Protein AF-A0A5J4ZBF3-F1 (afdb_monomer)

Mean predicted aligned error: 3.49 Å

Sequence (79 aa):
MYLEEKYPQNALLPVDPRLRAINLQAAGIISSSIQPLYMLSVLKSIQEKVGPEEGLSWAKCNIEKGLLALENLLKDFAR

Organism: NCBI:txid561372

pLDDT: mean 94.5, std 5.47, range [58.81, 98.06]

Structure (mmCIF, N/CA/C/O backbone):
data_AF-A0A5J4ZBF3-F1
#
_entry.id   AF-A0A5J4ZBF3-F1
#
loop_
_atom_site.group_PDB
_atom_site.id
_atom_site.type_symbol
_atom_site.label_atom_id
_atom_site.label_alt_id
_atom_site.label_comp_id
_atom_site.label_asym_id
_atom_site.label_entity_id
_atom_site.label_seq_id
_atom_site.pdbx_PDB_ins_code
_atom_site.Cartn_x
_atom_site.Cartn_y
_atom_site.Cartn_z
_atom_site.occupancy
_atom_site.B_iso_or_equiv
_atom_site.auth_seq_id
_atom_site.auth_comp_id
_atom_site.auth_asym_id
_atom_site.auth_atom_id
_atom_site.pdbx_PDB_model_num
ATOM 1 N N . MET A 1 1 ? 9.240 11.645 -8.432 1.00 80.69 1 MET A N 1
ATOM 2 C CA . MET A 1 1 ? 9.463 11.306 -7.003 1.00 80.69 1 MET A CA 1
ATOM 3 C C . MET A 1 1 ? 10.827 11.854 -6.640 1.00 80.69 1 MET A C 1
ATOM 5 O O . MET A 1 1 ? 11.775 11.529 -7.336 1.00 80.69 1 MET A O 1
ATOM 9 N N . TYR A 1 2 ? 10.941 12.669 -5.591 1.00 93.12 2 TYR A N 1
ATOM 10 C CA . TYR A 1 2 ? 12.161 13.443 -5.318 1.00 93.12 2 TYR A CA 1
ATOM 11 C C . TYR A 1 2 ? 13.458 12.615 -5.355 1.00 93.12 2 TYR A C 1
ATOM 13 O O . TYR A 1 2 ? 14.437 13.028 -5.968 1.00 93.12 2 TYR A O 1
ATOM 21 N N . LEU A 1 3 ? 13.460 11.425 -4.744 1.00 94.69 3 LEU A N 1
ATOM 22 C CA . LEU A 1 3 ? 14.641 10.555 -4.719 1.00 94.69 3 LEU A CA 1
ATOM 23 C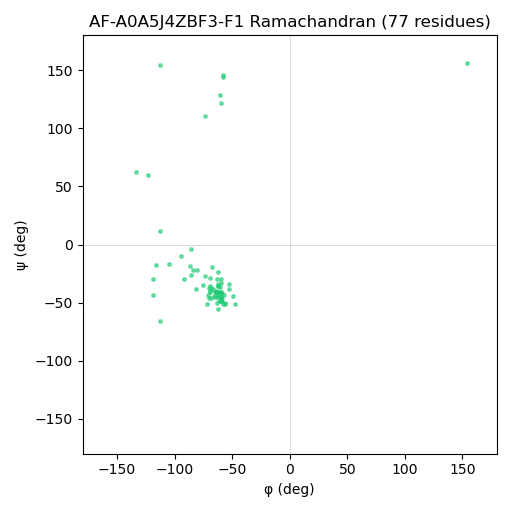 C . LEU A 1 3 ? 14.964 9.937 -6.084 1.00 94.69 3 LEU A C 1
ATOM 25 O O . LEU A 1 3 ? 16.133 9.870 -6.442 1.00 94.69 3 LEU A O 1
ATOM 29 N N . GLU A 1 4 ? 13.947 9.566 -6.863 1.00 92.00 4 GLU A N 1
ATOM 30 C CA . GLU A 1 4 ? 14.112 9.054 -8.232 1.00 92.00 4 GLU A CA 1
ATOM 31 C C . GLU A 1 4 ? 14.751 10.094 -9.161 1.00 92.00 4 GLU A C 1
ATOM 33 O O . GLU A 1 4 ? 15.528 9.749 -10.044 1.00 92.00 4 GLU A O 1
ATOM 38 N N . GLU A 1 5 ? 14.418 11.372 -8.967 1.00 90.88 5 GLU A N 1
ATOM 39 C CA . GLU A 1 5 ? 14.943 12.484 -9.768 1.00 90.88 5 GLU A CA 1
ATOM 40 C C . GLU A 1 5 ? 16.337 12.917 -9.301 1.00 90.88 5 GLU A C 1
ATOM 42 O O . GLU A 1 5 ? 17.194 13.249 -10.118 1.00 90.88 5 GLU A O 1
ATOM 47 N N . LYS A 1 6 ? 16.579 12.909 -7.985 1.00 95.56 6 LYS A N 1
ATOM 48 C CA . LYS A 1 6 ? 17.827 13.400 -7.389 1.00 95.56 6 LYS A CA 1
ATOM 49 C C . LYS A 1 6 ? 18.946 12.354 -7.345 1.00 95.56 6 LYS A C 1
ATOM 51 O O . LYS A 1 6 ? 20.115 12.732 -7.327 1.00 95.56 6 LYS A O 1
ATOM 56 N N . TYR A 1 7 ? 18.609 11.065 -7.313 1.00 94.56 7 TYR A N 1
ATOM 57 C CA . TYR A 1 7 ? 19.568 9.963 -7.167 1.00 94.56 7 TYR A CA 1
ATOM 58 C C . TYR A 1 7 ? 19.301 8.829 -8.177 1.00 94.56 7 TYR A C 1
ATOM 60 O O . TYR A 1 7 ? 19.038 7.697 -7.769 1.00 94.56 7 TYR A O 1
ATOM 68 N N . PRO A 1 8 ? 19.398 9.086 -9.495 1.00 90.62 8 PRO A N 1
ATOM 69 C CA . PRO A 1 8 ? 19.076 8.094 -10.527 1.00 90.62 8 PRO A CA 1
ATOM 70 C C . PRO A 1 8 ? 19.966 6.840 -10.489 1.00 90.62 8 PRO A C 1
ATOM 72 O O . PRO A 1 8 ? 19.553 5.775 -10.935 1.00 90.62 8 PRO A O 1
ATOM 75 N N . GLN A 1 9 ? 21.175 6.941 -9.930 1.00 94.31 9 GLN A N 1
ATOM 76 C CA . GLN A 1 9 ? 22.091 5.814 -9.735 1.00 94.31 9 GLN A CA 1
ATOM 77 C C . GLN A 1 9 ? 21.596 4.782 -8.707 1.00 94.31 9 GLN A C 1
ATOM 79 O O . GLN A 1 9 ? 22.072 3.653 -8.711 1.00 94.31 9 GLN A O 1
ATOM 84 N N . ASN A 1 10 ? 20.649 5.162 -7.841 1.00 92.50 10 ASN A N 1
ATOM 85 C CA . ASN A 1 10 ? 20.055 4.314 -6.808 1.00 92.50 10 ASN A CA 1
ATOM 86 C C . ASN A 1 10 ? 18.531 4.274 -6.994 1.00 92.50 10 ASN A C 1
ATOM 88 O O . ASN A 1 10 ? 17.780 4.715 -6.122 1.00 92.50 10 ASN A O 1
ATOM 92 N N . ALA A 1 11 ? 18.084 3.805 -8.160 1.00 92.06 11 ALA A N 1
ATOM 93 C CA . ALA A 1 11 ? 16.666 3.761 -8.497 1.00 92.06 11 ALA A CA 1
ATOM 94 C C . ALA A 1 11 ? 15.882 2.870 -7.514 1.00 92.06 11 ALA A C 1
ATOM 96 O O . ALA A 1 11 ? 16.245 1.718 -7.272 1.00 92.06 11 ALA A O 1
ATOM 97 N N . LEU A 1 12 ? 14.794 3.410 -6.962 1.00 95.44 12 LEU A N 1
ATOM 98 C CA . LEU A 1 12 ? 13.835 2.697 -6.115 1.00 95.44 12 LEU A CA 1
ATOM 99 C C . LEU A 1 12 ? 12.790 1.960 -6.955 1.00 95.44 12 LEU A C 1
ATOM 101 O O . LEU A 1 12 ? 12.145 1.032 -6.470 1.00 95.44 12 LEU A O 1
ATOM 105 N N . LEU A 1 13 ? 12.596 2.393 -8.201 1.00 95.31 13 LEU A N 1
ATOM 106 C CA . LEU A 1 13 ? 11.664 1.788 -9.139 1.00 95.31 13 LEU A CA 1
ATOM 107 C C . LEU A 1 13 ? 12.384 1.111 -10.313 1.00 95.31 13 LEU A C 1
ATOM 109 O O . LEU A 1 13 ? 13.476 1.529 -10.703 1.00 95.31 13 LEU A O 1
ATOM 113 N N . PRO A 1 14 ? 11.745 0.111 -10.946 1.00 94.19 14 PRO A N 1
ATOM 114 C CA . PRO A 1 14 ? 12.238 -0.463 -12.190 1.00 94.19 14 PRO A CA 1
ATOM 115 C C . PRO A 1 14 ? 12.379 0.583 -13.304 1.00 94.19 14 PRO A C 1
ATOM 117 O O . PRO A 1 14 ? 11.555 1.490 -13.434 1.00 94.19 14 PRO A O 1
ATOM 120 N N . VAL A 1 15 ? 13.394 0.400 -14.154 1.00 92.12 15 VAL A N 1
ATOM 121 C CA . VAL A 1 15 ? 13.600 1.219 -15.363 1.00 92.12 15 VAL A CA 1
ATOM 122 C C . VAL A 1 15 ? 12.516 0.945 -16.408 1.00 92.12 15 VAL A C 1
ATOM 124 O O . VAL A 1 15 ? 12.085 1.867 -17.099 1.00 92.12 15 VAL A O 1
ATOM 127 N N . ASP A 1 16 ? 12.062 -0.309 -16.515 1.00 95.00 16 ASP A N 1
ATOM 128 C CA . ASP A 1 16 ? 10.986 -0.685 -17.431 1.00 95.00 16 ASP A CA 1
ATOM 129 C C . ASP A 1 16 ? 9.699 0.103 -17.107 1.00 95.00 16 ASP A C 1
ATOM 131 O O . ASP A 1 16 ? 9.187 0.001 -15.986 1.00 95.00 16 ASP A O 1
ATOM 135 N N . PRO A 1 17 ? 9.140 0.870 -18.065 1.00 95.00 17 PRO A N 1
ATOM 136 C CA . PRO A 1 17 ? 7.990 1.732 -17.802 1.00 95.00 17 PRO A CA 1
ATOM 137 C C . PRO A 1 17 ? 6.750 0.982 -17.306 1.00 95.00 17 PRO A C 1
ATOM 139 O O . PRO A 1 17 ? 5.990 1.523 -16.500 1.00 95.00 17 PRO A O 1
ATOM 142 N N . ARG A 1 18 ? 6.536 -0.260 -17.759 1.00 95.69 18 ARG A N 1
ATOM 143 C CA . ARG A 1 18 ? 5.382 -1.069 -17.351 1.00 95.69 18 ARG A CA 1
ATOM 144 C C . ARG A 1 18 ? 5.539 -1.522 -15.904 1.00 95.69 18 ARG A C 1
ATOM 146 O O . ARG A 1 18 ? 4.638 -1.292 -15.102 1.00 95.69 18 ARG A O 1
ATOM 153 N N . LEU A 1 19 ? 6.677 -2.108 -15.545 1.00 95.25 19 LEU A N 1
ATOM 154 C CA . LEU A 1 19 ? 6.960 -2.522 -14.169 1.00 95.25 19 LEU A CA 1
ATOM 155 C C . LEU A 1 19 ? 6.984 -1.325 -13.214 1.00 95.25 19 LEU A C 1
ATOM 157 O O . LEU A 1 19 ? 6.506 -1.429 -12.083 1.00 95.25 19 LEU A O 1
ATOM 161 N N . ARG A 1 20 ? 7.471 -0.170 -13.677 1.00 95.44 20 ARG A N 1
ATOM 162 C CA . ARG A 1 20 ? 7.410 1.088 -12.930 1.00 95.44 20 ARG A CA 1
ATOM 163 C C . ARG A 1 20 ? 5.974 1.489 -12.609 1.00 95.44 20 ARG A C 1
ATOM 165 O O . ARG A 1 20 ? 5.678 1.796 -11.456 1.00 95.44 20 ARG A O 1
ATOM 172 N N . ALA A 1 21 ? 5.087 1.460 -13.603 1.00 96.50 21 ALA A N 1
ATOM 173 C CA . ALA A 1 21 ? 3.675 1.776 -13.414 1.00 96.50 21 ALA A CA 1
ATOM 174 C C . ALA A 1 21 ? 3.002 0.819 -12.417 1.00 96.50 21 ALA A C 1
ATOM 176 O O . ALA A 1 21 ? 2.278 1.280 -11.539 1.00 9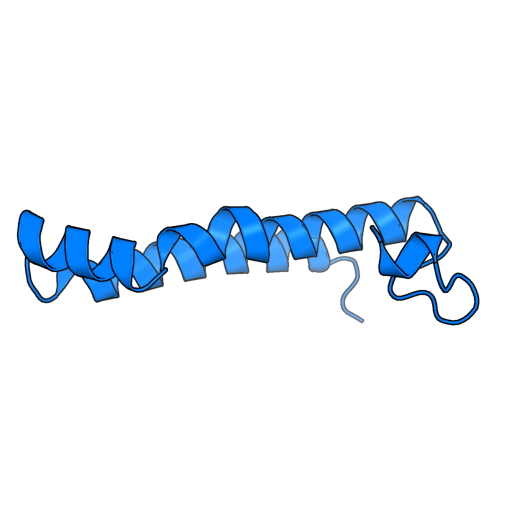6.50 21 ALA A O 1
ATOM 177 N N . ILE A 1 22 ? 3.299 -0.484 -12.488 1.00 96.81 22 ILE A N 1
ATOM 178 C CA . ILE A 1 22 ? 2.776 -1.482 -11.540 1.00 96.81 22 ILE A CA 1
ATOM 179 C C . ILE A 1 22 ? 3.259 -1.205 -10.109 1.00 96.81 22 ILE A C 1
ATOM 181 O O . ILE A 1 22 ? 2.452 -1.205 -9.183 1.00 96.81 22 ILE A O 1
ATOM 185 N N . ASN A 1 23 ? 4.547 -0.900 -9.912 1.00 96.25 23 ASN A N 1
ATOM 186 C CA . ASN A 1 23 ? 5.086 -0.569 -8.586 1.00 96.25 23 ASN A CA 1
ATOM 187 C C . ASN A 1 23 ? 4.467 0.715 -8.015 1.00 96.25 23 ASN A C 1
ATOM 189 O O . ASN A 1 23 ? 4.121 0.768 -6.836 1.00 96.25 23 ASN A O 1
ATOM 193 N N . LEU A 1 24 ? 4.278 1.740 -8.851 1.00 96.56 24 LEU A N 1
ATOM 194 C CA . LEU A 1 24 ? 3.584 2.967 -8.456 1.00 96.56 24 LEU A CA 1
ATOM 195 C C . LEU A 1 24 ? 2.116 2.709 -8.107 1.00 96.56 24 LEU A C 1
ATOM 197 O O . LEU A 1 24 ? 1.613 3.277 -7.142 1.00 96.56 24 LEU A O 1
ATOM 201 N N . GLN A 1 25 ? 1.433 1.844 -8.859 1.00 97.25 25 GLN A N 1
ATOM 202 C CA . GLN A 1 25 ? 0.050 1.468 -8.579 1.00 97.25 25 GLN A CA 1
ATOM 203 C C . GLN A 1 25 ? -0.061 0.705 -7.254 1.00 97.25 25 GLN A C 1
ATOM 205 O O . GLN A 1 25 ? -0.920 1.033 -6.440 1.00 97.25 25 GLN A O 1
ATOM 210 N N . ALA A 1 26 ? 0.841 -0.244 -6.997 1.00 97.38 26 ALA A N 1
ATOM 211 C CA . ALA A 1 26 ? 0.926 -0.961 -5.727 1.00 97.38 26 ALA A CA 1
ATOM 212 C C . ALA A 1 26 ? 1.170 -0.004 -4.548 1.00 97.38 26 ALA A C 1
ATOM 214 O O . ALA A 1 26 ? 0.435 -0.035 -3.559 1.00 97.38 26 ALA A O 1
ATOM 215 N N . ALA A 1 27 ? 2.147 0.901 -4.679 1.00 97.12 27 ALA A N 1
ATOM 216 C CA . ALA A 1 27 ? 2.412 1.933 -3.680 1.00 97.12 27 ALA A CA 1
ATOM 217 C C . ALA A 1 27 ? 1.186 2.832 -3.453 1.00 97.12 27 ALA A C 1
ATOM 219 O O . ALA A 1 27 ? 0.842 3.108 -2.307 1.00 97.12 27 ALA A O 1
ATOM 220 N N . GLY A 1 28 ? 0.490 3.221 -4.527 1.00 97.31 28 GLY A N 1
ATOM 221 C CA . GLY A 1 28 ? -0.737 4.015 -4.479 1.00 97.31 28 GLY A CA 1
ATOM 222 C C . GLY A 1 28 ? -1.885 3.321 -3.743 1.00 97.31 28 GLY A C 1
ATOM 223 O O . GLY A 1 28 ? -2.555 3.961 -2.932 1.00 97.31 28 GLY A O 1
ATOM 224 N N . ILE A 1 29 ? -2.084 2.013 -3.953 1.00 97.69 29 ILE A N 1
ATOM 225 C CA . ILE A 1 29 ? -3.076 1.228 -3.199 1.00 97.69 29 ILE A CA 1
ATOM 226 C C . ILE A 1 29 ? -2.786 1.348 -1.699 1.00 97.69 29 ILE A C 1
ATOM 228 O O . ILE A 1 29 ? -3.671 1.726 -0.933 1.00 97.69 29 ILE A O 1
ATOM 232 N N . ILE A 1 30 ? -1.538 1.120 -1.280 1.00 97.12 30 ILE A N 1
ATOM 233 C CA . ILE A 1 30 ? -1.154 1.241 0.131 1.00 97.12 30 ILE A CA 1
ATOM 234 C C . ILE A 1 30 ? -1.342 2.676 0.644 1.00 97.12 30 ILE A C 1
ATOM 236 O O . ILE A 1 30 ? -2.050 2.888 1.629 1.00 97.12 30 ILE A O 1
ATOM 240 N N . SER A 1 31 ? -0.733 3.670 -0.009 1.00 96.69 31 SER A N 1
ATOM 241 C CA . SER A 1 31 ? -0.644 5.041 0.511 1.00 96.69 31 SER A CA 1
ATOM 242 C C . SER A 1 31 ? -1.951 5.821 0.443 1.00 96.69 31 SER A C 1
ATOM 244 O O . SER A 1 31 ? -2.145 6.755 1.216 1.00 96.69 31 SER A O 1
ATOM 246 N N . SER A 1 32 ? -2.831 5.487 -0.500 1.00 94.75 32 SER A N 1
ATOM 247 C CA . SER A 1 32 ? -4.021 6.291 -0.802 1.00 94.75 32 SER A CA 1
ATOM 248 C C . SER A 1 32 ? -5.326 5.541 -0.572 1.00 94.75 32 SER A C 1
ATOM 250 O O . SER A 1 32 ? -6.318 6.174 -0.222 1.00 94.75 32 SER A O 1
ATOM 252 N N . SER A 1 33 ? -5.341 4.215 -0.727 1.00 92.88 33 SER A N 1
ATOM 253 C CA . SER A 1 33 ? -6.558 3.406 -0.569 1.00 92.88 33 SER A CA 1
ATOM 254 C C . SER A 1 33 ? -6.609 2.620 0.740 1.00 92.88 33 SER A C 1
ATOM 256 O O . SER A 1 33 ? -7.691 2.192 1.126 1.00 92.88 33 SER A O 1
ATOM 258 N N . ILE A 1 34 ? -5.480 2.454 1.439 1.00 96.12 34 ILE A N 1
ATOM 259 C CA . ILE A 1 34 ? -5.430 1.779 2.742 1.00 96.12 34 ILE A CA 1
ATOM 260 C C . ILE A 1 34 ? -5.065 2.782 3.837 1.00 96.12 34 ILE A C 1
ATOM 262 O O . ILE A 1 34 ? -5.905 3.086 4.684 1.00 96.12 34 ILE A O 1
ATOM 266 N N . GLN A 1 35 ? -3.848 3.338 3.801 1.00 96.75 35 GLN A N 1
ATOM 267 C CA . GLN A 1 35 ? -3.277 4.150 4.884 1.00 96.75 35 GLN A CA 1
ATOM 268 C C . GLN A 1 35 ? -4.223 5.229 5.424 1.00 96.75 35 GLN A C 1
ATOM 270 O O . GLN A 1 35 ? -4.438 5.235 6.637 1.00 96.75 35 GLN A O 1
ATOM 275 N N . PRO A 1 36 ? -4.842 6.095 4.595 1.00 97.00 36 PRO A N 1
ATOM 276 C CA . PRO A 1 36 ? -5.669 7.188 5.099 1.00 97.00 36 PRO A CA 1
ATOM 277 C C . PRO A 1 36 ? -6.901 6.699 5.868 1.00 97.00 36 PRO A C 1
ATOM 279 O O . PRO A 1 36 ? -7.355 7.373 6.787 1.00 97.00 36 PRO A O 1
ATOM 282 N N . LEU A 1 37 ? -7.425 5.519 5.524 1.00 95.38 37 LEU A N 1
ATOM 283 C CA . LEU A 1 37 ? -8.673 4.989 6.073 1.00 95.38 37 LEU A CA 1
ATOM 284 C C . LEU A 1 37 ? -8.501 4.339 7.447 1.00 95.38 37 LEU A C 1
ATOM 286 O O . LEU A 1 37 ? -9.477 4.265 8.188 1.00 95.38 37 LEU A O 1
ATOM 290 N N . TYR A 1 38 ? -7.290 3.906 7.810 1.00 92.06 38 TYR A N 1
ATOM 291 C CA . TYR A 1 38 ? -7.001 3.357 9.142 1.00 92.06 38 TYR A CA 1
ATOM 292 C C . TYR A 1 38 ? -6.063 4.238 9.984 1.00 92.06 38 TYR A C 1
ATOM 294 O O . TYR A 1 38 ? -5.598 3.808 11.041 1.00 92.06 38 TYR A O 1
ATOM 302 N N . MET A 1 39 ? -5.790 5.484 9.572 1.00 96.38 39 MET A N 1
ATOM 303 C CA . MET A 1 39 ? -5.033 6.425 10.406 1.00 96.38 39 MET A CA 1
ATOM 304 C C . MET A 1 39 ? -5.714 6.637 11.761 1.00 96.38 39 MET A C 1
ATOM 306 O O . MET A 1 39 ? -6.936 6.734 11.857 1.00 96.38 39 MET A O 1
ATOM 310 N N . LEU A 1 40 ? -4.904 6.795 12.812 1.00 95.50 40 LEU A N 1
ATOM 311 C CA . LEU A 1 40 ? -5.380 6.905 14.193 1.00 95.50 40 LEU A CA 1
ATOM 312 C C . LEU A 1 40 ? -6.452 7.992 14.388 1.00 95.50 40 LEU A C 1
ATOM 314 O O . LEU A 1 40 ? -7.391 7.788 15.150 1.00 95.50 40 LEU A O 1
ATOM 318 N N . SER A 1 41 ? -6.331 9.134 13.706 1.00 97.00 41 SER A N 1
ATOM 319 C CA . SER A 1 41 ? -7.323 10.218 13.762 1.00 97.00 41 SER A CA 1
ATOM 320 C C . SER A 1 41 ? -8.689 9.800 13.207 1.00 97.00 41 SER A C 1
ATOM 322 O O . SER A 1 41 ? -9.719 10.134 13.795 1.00 97.00 41 SER A O 1
ATOM 324 N N . VAL A 1 42 ? -8.700 9.041 12.109 1.00 96.75 42 VAL A N 1
ATOM 325 C CA . VAL A 1 42 ? -9.914 8.493 11.492 1.00 96.75 42 VAL A CA 1
ATOM 326 C C . VAL A 1 42 ? -10.530 7.436 12.399 1.00 96.75 42 VAL A C 1
ATOM 328 O O . VAL A 1 42 ? -11.723 7.502 12.680 1.00 96.75 42 VAL A O 1
ATOM 331 N N . LEU A 1 43 ? -9.720 6.519 12.936 1.00 96.88 43 LEU A N 1
ATOM 332 C CA . LEU A 1 43 ? -10.214 5.470 13.831 1.00 96.88 43 LEU A CA 1
ATOM 333 C C . LEU A 1 43 ? -10.831 6.044 15.108 1.00 96.88 43 LEU A C 1
ATOM 335 O O . LEU A 1 43 ? -11.931 5.642 15.474 1.00 96.88 43 LEU A O 1
ATOM 339 N N . LYS A 1 44 ? 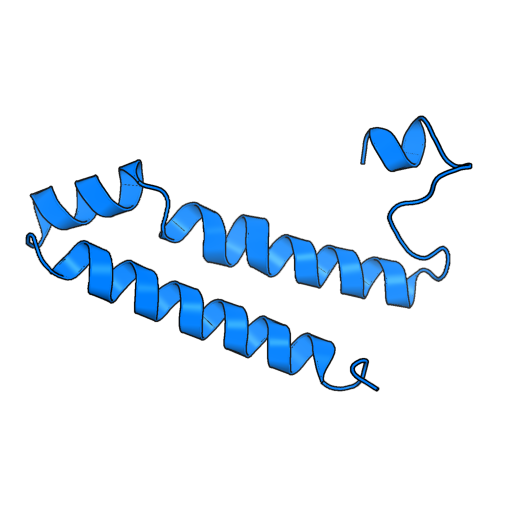-10.181 7.032 15.736 1.00 96.44 44 LYS A N 1
ATOM 340 C CA . LYS A 1 44 ? -10.740 7.743 16.897 1.00 96.44 44 LYS A CA 1
ATOM 341 C C . LYS A 1 44 ? -12.060 8.428 16.559 1.00 96.44 44 LYS A C 1
ATOM 343 O O . LYS A 1 44 ? -13.034 8.265 17.282 1.00 96.44 44 LYS A O 1
ATOM 348 N N . SER A 1 45 ? -12.122 9.111 15.415 1.00 97.06 45 SER A N 1
ATOM 349 C CA . SER A 1 45 ? -13.349 9.774 14.956 1.00 97.06 45 SER A CA 1
ATOM 350 C C . SER A 1 45 ? -14.508 8.791 14.755 1.00 97.06 45 SER A C 1
ATOM 352 O O . SER A 1 45 ? -15.657 9.133 15.024 1.00 97.06 45 SER A O 1
ATOM 354 N N . ILE A 1 46 ? -14.229 7.577 14.275 1.00 96.94 46 ILE A N 1
ATOM 355 C CA . ILE A 1 46 ? -15.232 6.513 14.123 1.00 96.94 46 ILE A CA 1
ATOM 356 C C . ILE A 1 46 ? -15.653 5.977 15.491 1.00 96.94 46 ILE A C 1
ATOM 358 O O . ILE A 1 46 ? -16.845 5.823 15.745 1.00 96.94 46 ILE A O 1
ATOM 362 N N . GLN A 1 47 ? -14.694 5.750 16.388 1.00 96.81 47 GLN A N 1
ATOM 363 C CA . GLN A 1 47 ? -14.975 5.266 17.737 1.00 96.81 47 GLN A CA 1
ATOM 364 C C . GLN A 1 47 ? -15.854 6.229 18.536 1.00 96.81 47 GLN A C 1
ATOM 366 O O . GLN A 1 47 ? -16.790 5.796 19.201 1.00 96.81 47 GLN A O 1
ATOM 371 N N . GLU A 1 48 ? -15.584 7.529 18.427 1.00 97.00 48 GLU A N 1
ATOM 372 C CA . GLU A 1 48 ? -16.348 8.588 19.087 1.00 97.00 48 GLU A CA 1
ATOM 373 C C . GLU A 1 48 ? -17.769 8.733 18.525 1.00 97.00 48 GLU A C 1
ATOM 375 O O . GLU A 1 48 ? -18.702 9.003 19.278 1.00 97.00 48 GLU A O 1
ATOM 380 N N . LYS A 1 49 ? -17.948 8.574 17.206 1.00 97.12 49 LYS A N 1
ATOM 381 C CA . LYS A 1 49 ? -19.233 8.831 16.530 1.00 97.12 49 LYS A CA 1
ATOM 382 C C . LYS A 1 49 ? -20.139 7.611 16.417 1.00 97.12 49 LYS A C 1
ATOM 384 O O . LYS A 1 49 ? -21.350 7.782 16.325 1.00 97.12 49 LYS A O 1
ATOM 389 N N . VAL A 1 50 ? -19.562 6.414 16.341 1.00 96.75 50 VAL A N 1
ATOM 390 C CA . VAL A 1 50 ? -20.291 5.180 16.009 1.00 96.75 50 VAL A CA 1
ATOM 391 C C . VAL A 1 50 ? -20.215 4.176 17.154 1.00 96.75 50 VAL A C 1
ATOM 393 O O . VAL A 1 50 ? -21.234 3.603 17.528 1.00 96.75 50 VAL A O 1
ATOM 396 N N . GLY A 1 51 ? -19.036 3.999 17.753 1.00 94.69 51 GLY A N 1
ATOM 397 C CA . GLY A 1 51 ? -18.859 3.143 18.923 1.00 94.69 51 GLY A CA 1
ATOM 398 C C . GLY A 1 51 ? -17.438 2.591 19.072 1.00 94.69 51 GLY A C 1
ATOM 399 O O . GLY A 1 51 ? -16.709 2.468 18.087 1.00 94.69 51 GLY A O 1
ATOM 400 N N . PRO A 1 52 ? -17.026 2.213 20.294 1.00 89.50 52 PRO A N 1
ATOM 401 C CA . PRO A 1 52 ? -15.636 1.880 20.619 1.00 89.50 52 PRO A CA 1
ATOM 402 C C . PRO A 1 52 ? -15.046 0.710 19.809 1.00 89.50 52 PRO A C 1
ATOM 404 O O . PRO A 1 52 ? -13.845 0.714 19.524 1.00 89.50 52 PRO A O 1
ATOM 407 N N . GLU A 1 53 ? -15.865 -0.257 19.384 1.00 90.94 53 GLU A N 1
ATOM 408 C CA . GLU A 1 53 ? -15.410 -1.407 18.584 1.00 90.94 53 GLU A CA 1
ATOM 409 C C . GLU A 1 53 ? -15.381 -1.139 17.067 1.00 90.94 53 GLU A C 1
ATOM 411 O O . GLU A 1 53 ? -14.656 -1.806 16.325 1.00 90.94 53 GLU A O 1
ATOM 416 N N . GLU A 1 54 ? -16.086 -0.107 16.594 1.00 95.25 54 GLU A N 1
ATOM 417 C CA . GLU A 1 54 ? -16.274 0.154 15.161 1.00 95.25 54 GLU A CA 1
ATOM 418 C C . GLU A 1 54 ? -14.991 0.601 14.460 1.00 95.25 54 GLU A C 1
ATOM 420 O O . GLU A 1 54 ? -14.780 0.298 13.286 1.00 95.25 54 GLU A O 1
ATOM 425 N N . GLY A 1 55 ? -14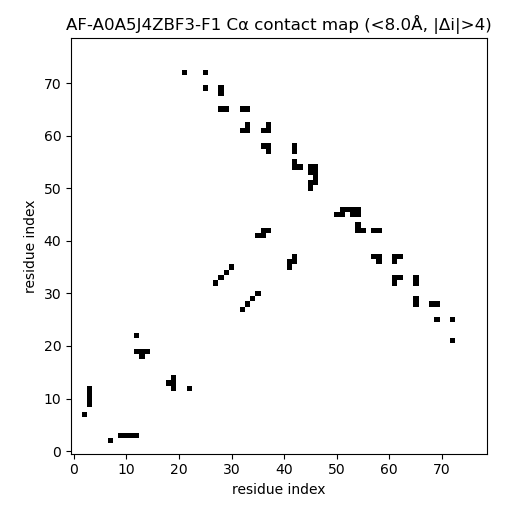.074 1.256 15.181 1.00 95.62 55 GLY A N 1
ATOM 426 C CA . GLY A 1 55 ? -12.772 1.632 14.627 1.00 95.62 55 GLY A CA 1
ATOM 427 C C . GLY A 1 55 ? -11.958 0.418 14.163 1.00 95.62 55 GLY A C 1
ATOM 428 O O . GLY A 1 55 ? -11.348 0.450 13.094 1.00 95.62 55 GLY A O 1
ATOM 429 N N . LEU A 1 56 ? -11.978 -0.681 14.925 1.00 94.31 56 LEU A N 1
ATOM 430 C CA . LEU A 1 56 ? -11.248 -1.897 14.560 1.00 94.31 56 LEU A CA 1
ATOM 431 C C . LEU A 1 56 ? -11.886 -2.587 13.350 1.00 94.31 56 LEU A C 1
ATOM 433 O O . LEU A 1 56 ? -11.175 -2.964 12.417 1.00 94.31 56 LEU A O 1
ATOM 437 N N . SER A 1 57 ? -13.213 -2.730 13.353 1.00 95.94 57 SER A N 1
ATOM 438 C CA . SER A 1 57 ? -13.969 -3.315 12.239 1.00 95.94 57 SER A CA 1
ATOM 439 C C . SER A 1 57 ? -13.779 -2.513 10.949 1.00 95.94 57 SER A C 1
ATOM 441 O O . SER A 1 57 ? -13.537 -3.088 9.885 1.00 95.94 57 SER A O 1
ATOM 443 N N . TRP A 1 58 ? -13.782 -1.182 11.047 1.00 96.56 58 TRP A N 1
ATOM 444 C CA . TRP A 1 58 ? -13.491 -0.284 9.934 1.00 96.56 58 TRP A CA 1
ATOM 445 C C . TRP A 1 58 ? -12.078 -0.475 9.380 1.00 96.56 58 TRP A C 1
ATOM 447 O O . TRP A 1 58 ? -11.905 -0.614 8.166 1.00 96.56 58 TRP A O 1
ATOM 457 N N . ALA A 1 59 ? -11.066 -0.499 10.253 1.00 96.06 59 ALA A N 1
ATOM 458 C CA . ALA A 1 59 ? -9.680 -0.701 9.843 1.00 96.06 59 ALA A CA 1
ATOM 459 C C . ALA A 1 59 ? -9.519 -2.032 9.100 1.00 96.06 59 ALA A C 1
ATOM 461 O O . ALA A 1 59 ? -9.016 -2.045 7.978 1.00 96.06 59 ALA A O 1
ATOM 462 N N . LYS A 1 60 ? -10.007 -3.132 9.690 1.00 96.31 60 LYS A N 1
ATOM 463 C CA . LYS A 1 60 ? -9.938 -4.474 9.094 1.00 96.31 60 LYS A CA 1
ATOM 464 C C . LYS A 1 60 ? -10.586 -4.518 7.713 1.00 96.31 60 LYS A C 1
ATOM 466 O O . LYS A 1 60 ? -9.924 -4.902 6.758 1.00 96.31 60 LYS A O 1
ATOM 471 N N . CYS A 1 61 ? -11.822 -4.031 7.585 1.00 96.06 61 CYS A N 1
ATOM 472 C CA . CYS A 1 61 ? -12.559 -4.041 6.319 1.00 96.06 61 CYS A CA 1
ATOM 473 C C . CYS A 1 61 ? -11.811 -3.307 5.191 1.00 96.06 61 CYS A C 1
ATOM 475 O O . CYS A 1 61 ? -11.737 -3.796 4.063 1.00 96.06 61 CYS A O 1
ATOM 477 N N . ASN A 1 62 ? -11.232 -2.137 5.480 1.00 96.62 62 ASN A N 1
ATOM 478 C CA . ASN A 1 62 ? -10.504 -1.362 4.471 1.00 96.62 62 ASN A CA 1
ATOM 479 C C . ASN A 1 62 ? -9.120 -1.952 4.159 1.00 96.62 62 ASN A C 1
ATOM 481 O O . ASN A 1 62 ? -8.703 -1.940 3.000 1.00 96.62 62 ASN A O 1
ATOM 485 N N . ILE A 1 63 ? -8.438 -2.516 5.160 1.00 97.19 63 ILE A N 1
ATOM 486 C CA . ILE A 1 63 ? -7.169 -3.227 4.966 1.00 97.19 63 ILE A CA 1
ATOM 487 C C . ILE A 1 63 ? -7.372 -4.462 4.091 1.00 97.19 63 ILE A C 1
ATOM 489 O O . ILE A 1 63 ? -6.671 -4.612 3.097 1.00 97.19 63 ILE A O 1
ATOM 493 N N . GLU A 1 64 ? -8.354 -5.304 4.403 1.00 97.94 64 GLU A N 1
ATOM 494 C CA . GLU A 1 64 ? -8.654 -6.518 3.637 1.00 97.94 64 GLU A CA 1
ATOM 495 C C . GLU A 1 64 ? -8.992 -6.199 2.179 1.00 97.94 64 GLU A C 1
ATOM 497 O O . GLU A 1 64 ? -8.420 -6.796 1.269 1.00 97.94 64 GLU A O 1
ATOM 502 N N . LYS A 1 65 ? -9.855 -5.203 1.932 1.00 97.19 65 LYS A N 1
ATOM 503 C CA . LYS A 1 65 ? -10.192 -4.769 0.566 1.00 97.19 65 LYS A CA 1
ATOM 504 C C . LYS A 1 65 ? -8.967 -4.291 -0.211 1.00 97.19 65 LYS A C 1
ATOM 506 O O . LYS A 1 65 ? -8.799 -4.653 -1.374 1.00 97.19 65 LYS A O 1
ATOM 511 N N . GLY A 1 66 ? -8.122 -3.472 0.413 1.00 97.25 66 GLY A N 1
ATOM 512 C CA . GLY A 1 66 ? -6.925 -2.950 -0.236 1.00 97.25 66 GLY A CA 1
ATOM 513 C C . GLY A 1 66 ? -5.865 -4.021 -0.486 1.00 97.25 66 GLY A C 1
ATOM 514 O O . GLY A 1 66 ? -5.279 -4.048 -1.565 1.00 97.25 66 GLY A O 1
ATOM 515 N N . LEU A 1 67 ? -5.653 -4.934 0.465 1.00 97.50 67 LEU A N 1
ATOM 516 C CA . LEU A 1 67 ? -4.731 -6.057 0.294 1.00 97.50 67 LEU A CA 1
ATOM 517 C C . LEU A 1 67 ? -5.225 -7.040 -0.769 1.00 97.50 67 LEU A C 1
ATOM 519 O O . LEU A 1 67 ? -4.420 -7.480 -1.579 1.00 97.50 67 LEU A O 1
ATOM 523 N N . LEU A 1 68 ? -6.531 -7.304 -0.851 1.00 98.06 68 LEU A N 1
ATOM 524 C CA . LEU A 1 68 ? -7.104 -8.114 -1.926 1.00 98.06 68 LEU A CA 1
ATOM 525 C C . LEU A 1 68 ? -6.896 -7.463 -3.303 1.00 98.06 68 LEU A C 1
ATOM 527 O O . LEU A 1 68 ? -6.599 -8.145 -4.284 1.00 98.06 68 LEU A O 1
ATOM 531 N N . ALA A 1 69 ? -7.048 -6.140 -3.406 1.00 97.69 69 ALA A N 1
ATOM 532 C CA . ALA A 1 69 ? -6.755 -5.420 -4.644 1.00 97.69 69 ALA A CA 1
ATOM 533 C C . ALA A 1 69 ? -5.261 -5.491 -5.002 1.00 97.69 69 ALA A C 1
ATOM 535 O O . ALA A 1 69 ? -4.916 -5.689 -6.167 1.00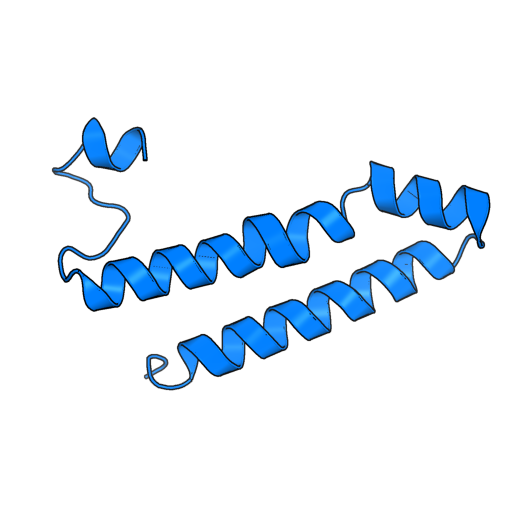 97.69 69 ALA A O 1
ATOM 536 N N . LEU A 1 70 ? -4.384 -5.372 -4.002 1.00 97.38 70 LEU A N 1
ATOM 537 C CA . LEU A 1 70 ? -2.940 -5.485 -4.176 1.00 97.38 70 LEU A CA 1
ATOM 538 C C . LEU A 1 70 ? -2.525 -6.893 -4.622 1.00 97.38 70 LEU A C 1
ATOM 540 O O . LEU A 1 70 ? -1.741 -7.032 -5.556 1.00 97.38 70 LEU A O 1
ATOM 544 N N . GLU A 1 71 ? -3.078 -7.931 -4.002 1.00 97.44 71 GLU A N 1
ATOM 545 C CA . GLU A 1 71 ? -2.845 -9.327 -4.373 1.00 97.44 71 GLU A CA 1
ATOM 546 C C . GLU A 1 71 ? -3.285 -9.589 -5.816 1.00 97.44 71 GLU A C 1
ATOM 548 O O . GLU A 1 71 ? -2.514 -10.111 -6.617 1.00 97.44 71 GLU A O 1
ATOM 553 N N . ASN A 1 72 ? -4.481 -9.130 -6.196 1.00 96.75 72 ASN A N 1
ATOM 554 C CA . ASN A 1 72 ? -4.969 -9.260 -7.569 1.00 96.75 72 ASN A CA 1
ATOM 555 C C . ASN A 1 72 ? -4.105 -8.520 -8.597 1.00 96.75 72 ASN A C 1
ATOM 557 O O . A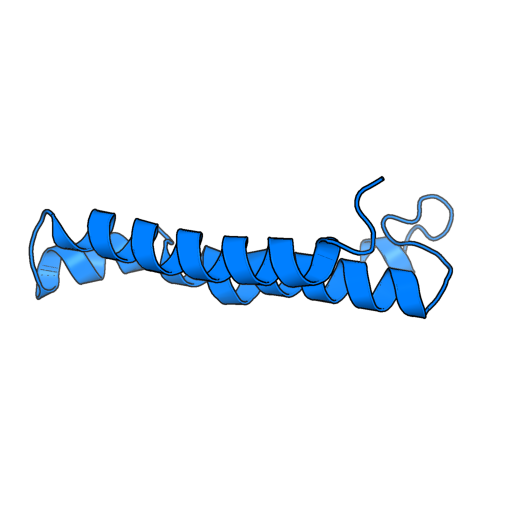SN A 1 72 ? -3.983 -8.994 -9.725 1.00 96.75 72 ASN A O 1
ATOM 561 N N . LEU A 1 73 ? -3.527 -7.373 -8.226 1.00 96.44 73 LEU A N 1
ATOM 562 C CA . LEU A 1 73 ? -2.602 -6.624 -9.075 1.00 96.44 73 LEU A CA 1
ATOM 563 C C . LEU A 1 73 ? -1.273 -7.370 -9.260 1.00 96.44 73 LEU A C 1
ATOM 565 O O . LEU A 1 73 ? -0.705 -7.359 -10.350 1.00 96.44 73 LEU A O 1
ATOM 569 N N . LEU A 1 74 ? -0.766 -7.993 -8.195 1.00 95.88 74 LEU A N 1
ATOM 570 C CA . LEU A 1 74 ? 0.573 -8.580 -8.160 1.00 95.88 74 LEU A CA 1
ATOM 571 C C . LEU A 1 74 ? 0.616 -10.075 -8.497 1.00 95.88 74 LEU A C 1
ATOM 573 O O . LEU A 1 74 ? 1.708 -10.597 -8.711 1.00 95.88 74 LEU A O 1
ATOM 577 N N . LYS A 1 75 ? -0.528 -10.763 -8.589 1.00 94.75 75 LYS A N 1
ATOM 578 C CA . LYS A 1 75 ? -0.607 -12.217 -8.829 1.00 94.75 75 LYS A CA 1
ATOM 579 C C . LYS A 1 75 ? 0.178 -12.704 -10.053 1.00 94.75 75 LYS A C 1
ATOM 581 O O . LYS A 1 75 ? 0.744 -13.786 -10.015 1.00 94.75 75 LYS A O 1
ATOM 586 N N . ASP A 1 76 ? 0.254 -11.893 -11.109 1.00 90.25 76 ASP A N 1
ATOM 587 C CA . ASP A 1 76 ? 0.956 -12.246 -12.352 1.00 90.25 76 ASP A CA 1
ATOM 588 C C . ASP A 1 76 ? 2.465 -11.913 -12.292 1.00 90.25 76 ASP A C 1
ATOM 590 O O . ASP A 1 76 ? 3.217 -12.196 -13.226 1.00 90.25 76 ASP A O 1
ATOM 594 N N . PHE A 1 77 ? 2.915 -11.299 -11.191 1.00 87.06 77 PHE A N 1
ATOM 595 C CA . PHE A 1 77 ? 4.289 -10.849 -10.950 1.00 87.06 77 PHE A CA 1
ATOM 596 C C . PHE A 1 77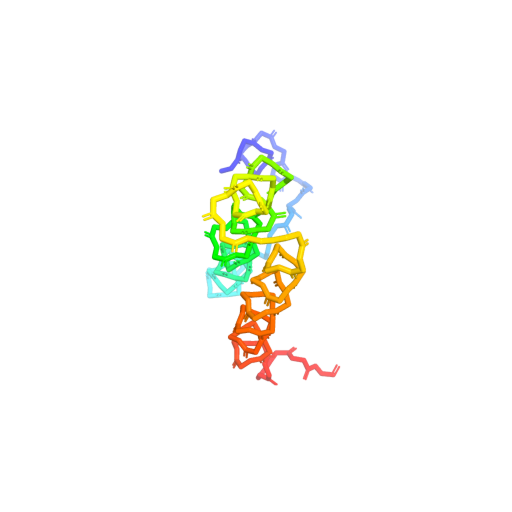 ? 4.967 -11.575 -9.780 1.00 87.06 77 PHE A C 1
ATOM 598 O O . PHE A 1 77 ? 6.194 -11.538 -9.677 1.00 87.06 77 PHE A O 1
ATOM 605 N N . ALA A 1 78 ? 4.194 -12.233 -8.912 1.00 73.00 78 ALA A N 1
ATOM 606 C CA . ALA A 1 78 ? 4.704 -13.102 -7.862 1.00 73.00 78 ALA A CA 1
ATOM 607 C C . ALA A 1 78 ? 5.208 -14.412 -8.493 1.00 73.00 78 ALA A C 1
ATOM 609 O O . ALA A 1 78 ? 4.423 -15.189 -9.034 1.00 73.00 78 ALA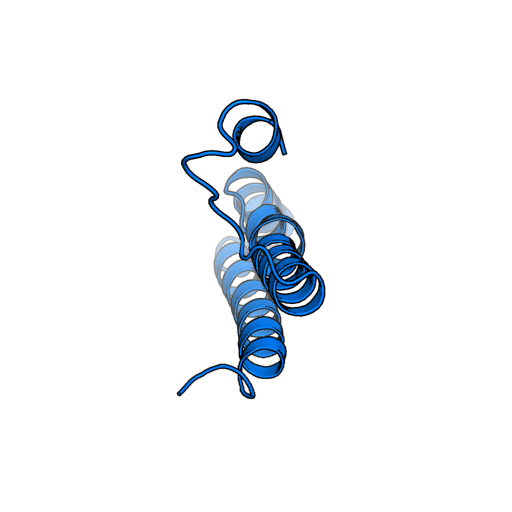 A O 1
ATOM 610 N N . ARG A 1 79 ? 6.526 -14.623 -8.476 1.00 58.81 79 ARG A N 1
ATOM 611 C CA . ARG A 1 79 ? 7.165 -15.895 -8.841 1.00 58.81 79 ARG A CA 1
ATOM 612 C C . ARG A 1 79 ? 7.573 -16.655 -7.594 1.00 58.81 79 ARG A C 1
ATOM 614 O O . ARG A 1 79 ? 8.080 -15.987 -6.667 1.00 58.81 79 ARG A O 1
#

Radius of gyration: 16.53 Å; Cα contacts (8 Å, |Δi|>4): 49; chains: 1; bounding box: 42×29×38 Å

InterPro domains:
  IPR036282 Glutathione S-transferase, C-terminal domain superfamily [SSF47616] (6-76)

Nearest PDB structures (foldseek):
  1fw1-assembly1_A-2  TM=9.210E-01  e=4.353E-04  Homo sapiens
  3niv-assembly2_C  TM=9.005E-01  e=6.678E-04  Legionella pneumophila subsp. pneumophila str. Philadelphia 1
  4kae-assembly1_A  TM=9.437E-01  e=1.671E-03  Anaeromyxobacter dehalogenans 2CP-1
  3niv-assembly1_A  TM=9.189E-01  e=1.089E-03  Legionella pneumophila subsp. pneumophila str. Philadelphia 1
  3cbu-assembly1_A  TM=6.894E-01  e=2.366E-01  Cupriavidus pinatubonensis JMP134

Foldseek 3Di:
DVCCVPPVVDHPFDPPPVRRVLVVVLVCLCPPQQDVQLPPVNLVVCCVPPHVCVSVVRNVVSVVVSVVVSCVSCVVPDD

Solvent-accessible surface area (backbone atoms only — not comparable to full-atom values): 4502 Å² total; per-residue (Å²): 104,74,60,55,73,75,35,63,93,66,56,89,59,59,84,54,68,65,61,28,50,53,53,52,49,50,50,42,39,46,63,67,60,23,48,65,68,52,32,68,72,50,26,50,53,37,21,77,75,76,32,81,67,48,24,58,56,50,30,51,57,41,44,52,54,35,49,52,52,44,49,67,71,40,58,90,71,67,126

Secondary structure (DSSP, 8-state):
-HHHHH-GGG-SS-SSHHHHHHHHHHHHIIIIIIHHHH-HHHHHHHHHHT-TT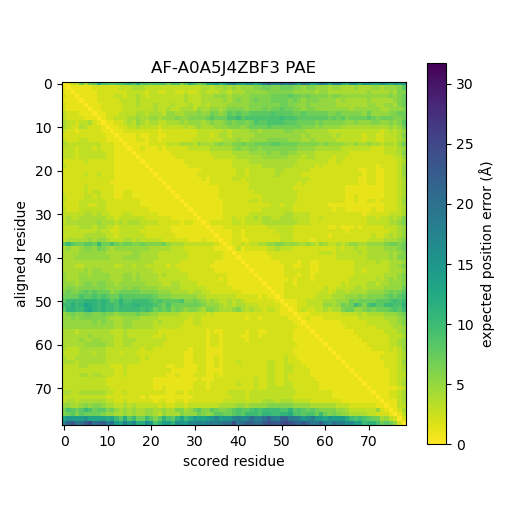HHHHHHHHHHHHHHHHHHHHHTTT--